Protein AF-A0A838HFL3-F1 (afdb_monomer_lite)

Sequence (163 aa):
MIRSPHVADLLDRYRTGELPALEAGRVKEHLSACPACARRLTEIEALAADVARGYRAWKVDAEARAPTPADLRASVLARIARPAGGGPPPVRTPGWGWLTVPRLVPGLGMAAVAVLAFGVLLRQQIRSPADAELGLRKPSAAAPQRDEAPSAILVPRDGVDQA

Radius of gyration: 33.76 Å; chains: 1; bounding box: 102×47×63 Å

Foldseek 3Di:
DPPDVVLVVLLVCLVVVVDDPVSVVVVVVVCVVDVVSVVVSVVVVVVVVVVVVVVVVVVVVCVVVPQDPVSVVVVVCVVVPPPPPDDDDPPPPPPPVVPPPPPDPVPVVVVVVVVVVVVVVVVVVVVPPPPPPPPPDDPPDDDDDDDDDDDDDDDDDDDDDDD

Secondary structure (DSSP, 8-state):
----HHHHHHHHHHHHT-S-HHHHHHHHHHHHH-HHHHHHHHHHHHHHHHHHHHHHHHHHHHHHTPPPHHHHHHHHHHHHHS-S-S-S--------TT---TT-HHHHHHHHHHHHHHHHHHHHHHHTTSSSSTTS---------------------------

pLDDT: mean 79.56, std 18.22, range [45.34, 98.5]

Structure (mmCIF, N/CA/C/O backbone):
data_AF-A0A838HFL3-F1
#
_entry.id   AF-A0A838HFL3-F1
#
loop_
_atom_site.group_PDB
_atom_site.id
_atom_site.type_symbol
_atom_site.label_atom_id
_atom_site.label_alt_id
_atom_site.label_comp_id
_atom_site.label_asym_id
_atom_site.label_entity_id
_atom_site.label_seq_id
_atom_site.pdbx_PDB_ins_code
_atom_site.Cartn_x
_atom_site.Cartn_y
_atom_site.Cartn_z
_atom_site.occupancy
_atom_site.B_iso_or_equiv
_atom_site.auth_seq_id
_atom_site.auth_comp_id
_atom_site.auth_asym_id
_atom_site.auth_atom_id
_atom_site.pdbx_PDB_model_num
ATOM 1 N N . MET A 1 1 ? 2.646 7.301 25.325 1.00 50.53 1 MET A N 1
ATOM 2 C CA . MET A 1 1 ? 2.212 6.966 23.949 1.00 50.53 1 MET A CA 1
ATOM 3 C C . MET A 1 1 ? 2.241 5.456 23.790 1.00 50.53 1 MET A C 1
ATOM 5 O O . MET A 1 1 ? 3.313 4.897 23.602 1.00 50.53 1 MET A O 1
ATOM 9 N N . ILE A 1 2 ? 1.102 4.779 23.921 1.00 45.34 2 ILE A N 1
ATOM 10 C CA . ILE A 1 2 ? 1.033 3.330 23.700 1.00 45.34 2 ILE A CA 1
ATOM 11 C C . ILE A 1 2 ? 0.994 3.112 22.183 1.00 45.34 2 ILE A C 1
ATOM 13 O O . ILE A 1 2 ? -0.059 3.193 21.560 1.00 45.34 2 ILE A O 1
ATOM 17 N N . ARG A 1 3 ? 2.165 2.908 21.569 1.00 68.31 3 ARG A N 1
ATOM 18 C CA . ARG A 1 3 ? 2.286 2.428 20.185 1.00 68.31 3 ARG A CA 1
ATOM 19 C C . ARG A 1 3 ? 2.133 0.913 20.210 1.00 68.31 3 ARG A C 1
ATOM 21 O O . ARG A 1 3 ? 3.125 0.197 20.149 1.00 68.31 3 ARG A O 1
ATOM 28 N N . SER A 1 4 ? 0.909 0.424 20.382 1.00 85.88 4 SER A N 1
ATOM 29 C CA . SER A 1 4 ? 0.672 -1.007 20.214 1.00 85.88 4 SER A CA 1
ATOM 30 C C . SER A 1 4 ? 0.707 -1.318 18.713 1.00 85.88 4 SER A C 1
ATOM 32 O O . SER A 1 4 ? -0.158 -0.814 17.990 1.00 85.88 4 SER A O 1
ATOM 34 N N . PRO A 1 5 ? 1.683 -2.100 18.213 1.00 88.06 5 PRO A N 1
ATOM 35 C CA . PRO A 1 5 ? 1.761 -2.448 16.792 1.00 88.06 5 PRO A CA 1
ATOM 36 C C . PRO A 1 5 ? 0.503 -3.191 16.327 1.00 88.06 5 PRO A C 1
ATOM 38 O O . PRO A 1 5 ? 0.069 -3.019 15.195 1.00 88.06 5 PRO A O 1
ATOM 41 N N . HIS A 1 6 ? -0.139 -3.927 17.236 1.00 92.75 6 HIS A N 1
ATOM 42 C CA . HIS A 1 6 ? -1.393 -4.620 16.974 1.00 92.75 6 HIS A CA 1
ATOM 43 C C . HIS A 1 6 ? -2.549 -3.665 16.635 1.00 92.75 6 HIS A C 1
ATOM 45 O O . HIS A 1 6 ? -3.337 -3.945 15.740 1.00 92.75 6 HIS A O 1
ATOM 51 N N . VAL A 1 7 ? -2.634 -2.507 17.302 1.00 92.62 7 VAL A N 1
ATOM 52 C CA . VAL A 1 7 ? -3.688 -1.516 17.015 1.00 92.62 7 VAL A CA 1
ATOM 53 C C . VAL A 1 7 ? -3.481 -0.889 15.636 1.00 92.62 7 VAL A C 1
ATOM 55 O O . VAL A 1 7 ? -4.449 -0.650 14.924 1.00 92.62 7 VAL A O 1
ATOM 58 N N . ALA A 1 8 ? -2.228 -0.640 15.245 1.00 92.69 8 ALA A N 1
ATOM 59 C CA . ALA A 1 8 ? -1.922 -0.091 13.927 1.00 92.69 8 ALA A CA 1
ATOM 60 C C . ALA A 1 8 ? -2.305 -1.062 12.797 1.00 92.69 8 ALA A C 1
ATOM 62 O O . ALA A 1 8 ? -2.931 -0.633 11.834 1.00 92.69 8 ALA A O 1
ATOM 63 N N . ASP A 1 9 ? -1.986 -2.350 12.952 1.00 96.06 9 ASP A N 1
ATOM 64 C CA . ASP A 1 9 ? -2.374 -3.410 12.010 1.00 96.06 9 ASP A CA 1
ATOM 65 C C . ASP A 1 9 ? -3.900 -3.510 11.858 1.00 96.06 9 ASP A C 1
ATOM 67 O O . ASP A 1 9 ? -4.438 -3.508 10.753 1.00 96.06 9 ASP A O 1
ATOM 71 N N . LEU A 1 10 ? -4.621 -3.497 12.980 1.00 97.06 10 LEU A N 1
ATOM 72 C CA . LEU A 1 10 ? -6.074 -3.633 12.987 1.00 97.06 10 LEU A CA 1
ATOM 73 C C . LEU A 1 10 ? -6.785 -2.429 12.340 1.00 97.06 10 LEU A C 1
ATOM 75 O O . LEU A 1 10 ? -7.775 -2.608 11.629 1.00 97.06 10 LEU A O 1
ATOM 79 N N . LEU A 1 11 ? -6.265 -1.210 12.528 1.00 97.50 11 LEU A N 1
ATOM 80 C CA . LEU A 1 11 ? -6.761 -0.013 11.837 1.00 97.50 11 LEU A CA 1
ATOM 81 C C . LEU A 1 11 ? -6.462 -0.036 10.333 1.00 97.50 11 LEU A C 1
ATOM 83 O O . LEU A 1 11 ? -7.301 0.413 9.553 1.00 97.50 11 LEU A O 1
ATOM 87 N N . ASP A 1 12 ? -5.307 -0.559 9.915 1.00 97.56 12 ASP A N 1
ATOM 88 C CA . ASP A 1 12 ? -4.996 -0.680 8.488 1.00 97.56 12 ASP A CA 1
ATOM 89 C C . ASP A 1 12 ? -5.915 -1.700 7.801 1.00 97.56 12 ASP A C 1
ATOM 91 O O . ASP A 1 12 ? -6.523 -1.375 6.784 1.00 97.56 12 ASP A O 1
ATOM 95 N N . ARG A 1 13 ? -6.144 -2.867 8.420 1.00 98.12 13 ARG A N 1
ATOM 96 C CA . ARG A 1 13 ? -7.107 -3.871 7.926 1.00 98.12 13 ARG A CA 1
ATOM 97 C C . ARG A 1 13 ? -8.545 -3.351 7.888 1.00 98.12 13 ARG A C 1
ATOM 99 O O . ARG A 1 13 ? -9.306 -3.698 6.987 1.00 98.12 13 ARG A O 1
ATOM 106 N N . TYR A 1 14 ? -8.933 -2.509 8.850 1.00 98.50 14 TYR A N 1
ATOM 107 C CA . TYR A 1 14 ? -10.222 -1.811 8.809 1.00 98.50 14 TYR A CA 1
ATOM 108 C C . TYR A 1 14 ? -10.314 -0.887 7.592 1.00 98.50 14 TYR A C 1
ATOM 110 O O . TYR A 1 14 ? -11.287 -0.948 6.843 1.00 98.50 14 TYR A O 1
ATOM 118 N N . ARG A 1 15 ? -9.278 -0.072 7.363 1.00 98.12 15 ARG A N 1
ATOM 119 C CA . ARG A 1 15 ? -9.194 0.874 6.243 1.00 98.12 15 ARG A CA 1
ATOM 120 C C . ARG A 1 15 ? -9.209 0.176 4.878 1.00 98.12 15 ARG A C 1
ATOM 122 O O . ARG A 1 15 ? -9.812 0.703 3.947 1.00 98.12 15 ARG A O 1
ATOM 129 N N . THR A 1 16 ? -8.549 -0.975 4.733 1.00 97.94 16 THR A N 1
ATOM 130 C CA . THR A 1 16 ? -8.514 -1.739 3.470 1.00 97.94 16 THR A CA 1
ATOM 131 C C . THR A 1 16 ? -9.755 -2.603 3.239 1.00 97.94 16 THR A C 1
ATOM 133 O O . THR A 1 16 ? -9.920 -3.138 2.145 1.00 97.94 16 THR A O 1
ATOM 136 N N . GLY A 1 17 ? -10.652 -2.716 4.226 1.00 98.38 17 GLY A N 1
ATOM 137 C CA . GLY A 1 17 ? -11.838 -3.572 4.138 1.00 98.38 17 GLY A CA 1
ATOM 138 C C . GLY A 1 17 ? -11.535 -5.065 4.307 1.00 98.38 17 GLY A C 1
ATOM 139 O O . GLY A 1 17 ? -12.357 -5.902 3.949 1.00 98.38 17 GLY A O 1
ATOM 140 N N . GLU A 1 18 ? -10.372 -5.409 4.860 1.00 98.44 18 GLU A N 1
ATOM 141 C CA . GLU A 1 18 ? -9.934 -6.791 5.101 1.00 98.44 18 GLU A CA 1
ATOM 142 C C . GLU A 1 18 ? -10.441 -7.368 6.435 1.00 98.44 18 GLU A C 1
ATOM 144 O O . GLU A 1 18 ? -10.187 -8.534 6.760 1.00 98.44 18 GLU A O 1
ATOM 149 N N . LEU A 1 19 ? -11.135 -6.562 7.243 1.00 98.25 19 LEU A N 1
ATOM 150 C CA . LEU A 1 19 ? -11.772 -7.039 8.468 1.00 98.25 19 LEU A CA 1
ATOM 151 C C . LEU A 1 19 ? -13.118 -7.723 8.174 1.00 98.25 19 LEU A C 1
ATOM 153 O O . LEU A 1 19 ? -13.945 -7.168 7.446 1.00 98.25 19 LEU A O 1
ATOM 157 N N . PRO A 1 20 ? -13.404 -8.877 8.808 1.00 98.00 20 PRO A N 1
ATOM 158 C CA . PRO A 1 20 ? -14.743 -9.456 8.830 1.00 98.00 20 PRO A CA 1
ATOM 159 C C . PRO A 1 20 ? -15.784 -8.456 9.351 1.00 98.00 20 PRO A C 1
ATOM 161 O O . PRO A 1 20 ? -15.498 -7.667 10.252 1.00 98.00 20 PRO A O 1
ATOM 164 N N . ALA A 1 21 ? -17.024 -8.538 8.856 1.00 98.06 21 ALA A N 1
ATOM 165 C CA . ALA A 1 21 ? -18.086 -7.575 9.175 1.00 98.06 21 ALA A CA 1
ATOM 166 C C . ALA A 1 21 ? -18.321 -7.378 10.688 1.00 98.06 21 ALA A C 1
ATOM 168 O O . ALA A 1 21 ? -18.520 -6.252 11.144 1.00 98.06 21 ALA A O 1
ATOM 169 N N . LEU A 1 22 ? -18.246 -8.458 11.477 1.00 97.81 22 LEU A N 1
ATOM 170 C CA . LEU A 1 22 ? -18.388 -8.401 12.935 1.00 97.81 22 LEU A CA 1
ATOM 171 C C . LEU A 1 22 ? -17.272 -7.567 13.591 1.00 97.81 22 LEU A C 1
ATOM 173 O O . LEU A 1 22 ? -17.543 -6.733 14.454 1.00 97.81 22 LEU A O 1
ATOM 177 N N . GLU A 1 23 ? -16.018 -7.782 13.188 1.00 97.94 23 GLU A N 1
ATOM 178 C CA . GLU A 1 23 ? -14.862 -7.056 13.725 1.00 97.94 23 GLU A CA 1
ATOM 179 C C . GLU A 1 23 ? -14.866 -5.602 13.260 1.00 97.94 23 GLU A C 1
ATOM 181 O O . GLU A 1 23 ? -14.668 -4.701 14.073 1.00 97.94 23 GLU A O 1
ATOM 186 N N . ALA A 1 24 ? -15.188 -5.358 11.987 1.00 98.50 24 ALA A N 1
ATOM 187 C CA . ALA A 1 24 ? -15.343 -4.013 11.448 1.00 98.50 24 ALA A CA 1
ATOM 188 C C . ALA A 1 24 ? -16.399 -3.207 12.225 1.00 98.50 24 ALA A C 1
ATOM 190 O O . ALA A 1 24 ? -16.174 -2.036 12.528 1.00 98.50 24 ALA A O 1
ATOM 191 N N . GLY A 1 25 ? -17.512 -3.839 12.622 1.00 98.19 25 GLY A N 1
ATOM 192 C CA . GLY A 1 25 ? -18.522 -3.229 13.491 1.00 98.19 25 GLY A CA 1
ATOM 193 C C . GLY A 1 25 ? -17.958 -2.787 14.846 1.00 98.19 25 GLY A C 1
ATOM 194 O O . GLY A 1 25 ? -18.148 -1.638 15.239 1.00 98.19 25 GLY A O 1
ATOM 195 N N . ARG A 1 26 ? -17.192 -3.657 15.519 1.00 98.00 26 ARG A N 1
ATOM 196 C CA . ARG A 1 26 ? -16.544 -3.342 16.809 1.00 98.00 26 ARG A CA 1
ATOM 197 C C . ARG A 1 26 ? -15.516 -2.218 16.686 1.00 98.00 26 ARG A C 1
ATOM 199 O O . ARG A 1 26 ? -15.437 -1.353 17.554 1.00 98.00 26 ARG A O 1
ATOM 206 N N . VAL A 1 27 ? -14.733 -2.212 15.607 1.00 98.00 27 VAL A N 1
ATOM 207 C CA . VAL A 1 27 ? -13.767 -1.137 15.336 1.00 98.00 27 VAL A CA 1
ATOM 208 C C . VAL A 1 27 ? -14.486 0.178 15.098 1.00 98.00 27 VAL A C 1
ATOM 210 O O . VAL A 1 27 ? -14.112 1.185 15.689 1.00 98.00 27 VAL A O 1
ATOM 213 N N . LYS A 1 28 ? -15.550 0.173 14.293 1.00 98.50 28 LYS A N 1
ATOM 214 C CA . LYS A 1 28 ? -16.366 1.360 14.032 1.00 98.50 28 LYS A CA 1
ATOM 215 C C . LYS A 1 28 ? -16.962 1.934 15.319 1.00 98.50 28 LYS A C 1
ATOM 217 O O . LYS A 1 28 ? -16.878 3.140 15.541 1.00 98.50 28 LYS A O 1
ATOM 222 N N . GLU A 1 29 ? -17.514 1.079 16.177 1.00 98.19 29 GLU A N 1
ATOM 223 C CA . GLU A 1 29 ? -18.013 1.472 17.496 1.00 98.19 29 GLU A CA 1
ATOM 224 C C . GLU A 1 29 ? -16.896 2.097 18.348 1.00 98.19 29 GLU A C 1
ATOM 226 O O . GLU A 1 29 ? -17.041 3.217 18.839 1.00 98.19 29 GLU A O 1
ATOM 231 N N . HIS A 1 30 ? -15.727 1.456 18.433 1.00 97.38 30 HIS A N 1
ATOM 232 C CA . HIS A 1 30 ? -14.581 2.001 19.163 1.00 97.38 30 HIS A CA 1
ATOM 233 C C . HIS A 1 30 ? -14.099 3.349 18.607 1.00 97.38 30 HIS A C 1
ATOM 235 O O . HIS A 1 30 ? -13.799 4.259 19.378 1.00 97.38 30 HIS A O 1
ATOM 241 N N . LEU A 1 31 ? -14.034 3.505 17.283 1.00 97.31 31 LEU A N 1
ATOM 242 C CA . LEU A 1 31 ? -13.637 4.757 16.633 1.00 97.31 31 LEU A CA 1
ATOM 243 C C . LEU A 1 31 ? -14.608 5.899 16.948 1.00 97.31 31 LEU A C 1
ATOM 245 O O . LEU A 1 31 ? -14.167 7.039 17.078 1.00 97.31 31 LEU A O 1
ATOM 249 N N . SER A 1 32 ? -15.898 5.599 17.131 1.00 98.19 32 SER A N 1
ATOM 250 C CA . SER A 1 32 ? -16.886 6.592 17.571 1.00 98.19 32 SER A CA 1
ATOM 251 C C . SER A 1 32 ? -16.700 7.016 19.035 1.00 98.19 32 SER A C 1
ATOM 253 O O . SER A 1 32 ? -16.964 8.165 19.380 1.00 98.19 32 SER A O 1
ATOM 255 N N . ALA A 1 33 ? -16.186 6.118 19.881 1.00 98.12 33 ALA A N 1
ATOM 256 C CA . ALA A 1 33 ? -15.971 6.364 21.306 1.00 98.12 33 ALA A CA 1
ATOM 257 C C . ALA A 1 33 ? -14.570 6.914 21.647 1.00 98.12 33 ALA A C 1
ATOM 259 O O . ALA A 1 33 ? -14.393 7.548 22.686 1.00 98.12 33 ALA A O 1
ATOM 260 N N . CYS A 1 34 ? -13.557 6.677 20.805 1.00 97.50 34 CYS A N 1
ATOM 261 C CA . CYS A 1 34 ? -12.156 6.988 21.096 1.00 97.50 34 CYS A CA 1
ATOM 262 C C . CYS A 1 34 ? -11.535 7.946 20.056 1.00 97.50 34 CYS A C 1
ATOM 264 O O . CYS A 1 34 ? -10.980 7.501 19.043 1.00 97.50 34 CYS A O 1
ATOM 266 N N . PRO A 1 35 ? -11.504 9.269 20.334 1.00 96.94 35 PRO A N 1
ATOM 267 C CA . PRO A 1 35 ? -10.940 10.269 19.421 1.00 96.94 35 PRO A CA 1
ATOM 268 C C . PRO A 1 35 ? -9.457 10.062 19.087 1.00 96.94 35 PRO A C 1
ATOM 270 O O . PRO A 1 35 ? -8.988 10.484 18.032 1.00 96.94 35 PRO A O 1
ATOM 273 N N . ALA A 1 36 ? -8.689 9.430 19.981 1.00 94.69 36 ALA A N 1
ATOM 274 C CA . ALA A 1 36 ? -7.276 9.149 19.739 1.00 94.69 36 ALA A CA 1
ATOM 275 C C . ALA A 1 36 ? -7.082 8.119 18.615 1.00 94.69 36 ALA A C 1
ATOM 277 O O . ALA A 1 36 ? -6.244 8.330 17.738 1.00 94.69 36 ALA A O 1
ATOM 278 N N . CYS A 1 37 ? -7.880 7.047 18.608 1.00 95.81 37 CYS A N 1
ATOM 279 C CA . CYS A 1 37 ? -7.858 6.041 17.546 1.00 95.81 37 CYS A CA 1
ATOM 280 C C . CYS A 1 37 ? -8.411 6.599 16.229 1.00 95.81 37 CYS A C 1
ATOM 282 O O . CYS A 1 37 ? -7.846 6.313 15.177 1.00 95.81 37 CYS A O 1
ATOM 284 N N . ALA A 1 38 ? -9.434 7.460 16.284 1.00 97.31 38 ALA A N 1
ATOM 285 C CA . ALA A 1 38 ? -9.950 8.152 15.102 1.00 97.31 38 ALA A CA 1
ATOM 286 C C . ALA A 1 38 ? -8.883 9.035 14.433 1.00 97.31 38 ALA A C 1
ATOM 288 O O . ALA A 1 38 ? -8.630 8.889 13.240 1.00 97.31 38 ALA A O 1
ATOM 289 N N . ARG A 1 39 ? -8.174 9.877 15.204 1.00 96.69 39 ARG A N 1
ATOM 290 C CA . ARG A 1 39 ? -7.047 10.668 14.673 1.00 96.69 39 ARG A CA 1
ATOM 291 C C . ARG A 1 39 ? -5.967 9.783 14.061 1.00 96.69 39 ARG A C 1
ATOM 293 O O . ARG A 1 39 ? -5.439 10.105 13.002 1.00 96.69 39 ARG A O 1
ATOM 300 N N . ARG A 1 40 ? -5.657 8.653 14.703 1.00 95.69 40 ARG A N 1
ATOM 301 C CA . ARG A 1 40 ? -4.653 7.718 14.192 1.00 95.69 40 ARG A CA 1
ATOM 302 C C . ARG A 1 40 ? -5.071 7.087 12.862 1.00 95.69 40 ARG A C 1
ATOM 304 O O . ARG A 1 40 ? -4.220 6.934 11.993 1.00 95.69 40 ARG A O 1
ATOM 311 N N . LEU A 1 41 ? -6.348 6.748 12.691 1.00 97.12 41 LEU A N 1
ATOM 312 C CA . LEU A 1 41 ? -6.874 6.272 11.411 1.00 97.12 41 LEU A CA 1
ATOM 313 C C . LEU A 1 41 ? -6.722 7.346 10.323 1.00 97.12 41 LEU A C 1
ATOM 315 O O . LEU A 1 41 ? -6.188 7.046 9.260 1.00 97.12 41 LEU A O 1
ATOM 319 N N . THR A 1 42 ? -7.068 8.602 10.619 1.00 97.94 42 THR A N 1
ATOM 320 C CA . THR A 1 42 ? -6.872 9.726 9.686 1.00 97.94 42 THR A CA 1
ATOM 321 C C . THR A 1 42 ? -5.400 9.926 9.306 1.00 97.94 42 THR A C 1
ATOM 323 O O . THR A 1 42 ? -5.098 10.185 8.145 1.00 97.94 42 THR A O 1
ATOM 326 N N . GLU A 1 43 ? -4.460 9.774 10.246 1.00 96.81 43 GLU A N 1
ATOM 327 C CA . GLU A 1 43 ? -3.018 9.822 9.947 1.00 96.81 43 GLU A CA 1
ATOM 328 C C . GLU A 1 43 ? -2.590 8.711 8.974 1.00 96.81 43 GLU A C 1
ATOM 330 O O . GLU A 1 43 ? -1.816 8.962 8.049 1.00 96.81 43 GLU A O 1
ATOM 335 N N . ILE A 1 44 ? -3.090 7.485 9.171 1.00 95.88 44 ILE A N 1
ATOM 336 C CA . ILE A 1 44 ? -2.812 6.346 8.282 1.00 95.88 44 ILE A CA 1
ATOM 337 C C . ILE A 1 44 ? -3.396 6.611 6.888 1.00 95.88 44 ILE A C 1
ATOM 339 O O . ILE A 1 44 ? -2.714 6.394 5.887 1.00 95.88 44 ILE A O 1
ATOM 343 N N . GLU A 1 45 ? -4.627 7.118 6.807 1.00 97.69 45 GLU A N 1
ATOM 344 C CA . GLU A 1 45 ? -5.287 7.474 5.546 1.00 97.69 45 GLU A CA 1
ATOM 345 C C . GLU A 1 45 ? -4.545 8.582 4.791 1.00 97.69 45 GLU A C 1
ATOM 347 O O . GLU A 1 45 ? -4.340 8.465 3.581 1.00 97.69 45 GLU A O 1
ATOM 352 N N . ALA A 1 46 ? -4.087 9.620 5.496 1.00 97.81 46 ALA A N 1
ATOM 353 C CA . ALA A 1 46 ? -3.287 10.693 4.913 1.00 97.81 46 ALA A CA 1
ATOM 354 C C . ALA A 1 46 ? -1.972 10.153 4.330 1.00 97.81 46 ALA A C 1
ATOM 356 O O . ALA A 1 46 ? -1.667 10.397 3.163 1.00 97.81 46 ALA A O 1
ATOM 357 N N . LEU A 1 47 ? -1.237 9.337 5.096 1.00 97.06 47 LEU A N 1
ATOM 358 C CA . LEU A 1 47 ? -0.000 8.714 4.620 1.00 97.06 47 LEU A CA 1
ATOM 359 C C . LEU A 1 47 ? -0.249 7.810 3.402 1.00 97.06 47 LEU A C 1
ATOM 361 O O . LEU A 1 47 ? 0.500 7.862 2.426 1.00 97.06 47 LEU A O 1
ATOM 365 N N . ALA A 1 48 ? -1.315 7.006 3.424 1.00 96.62 48 ALA A N 1
ATOM 366 C CA . ALA A 1 48 ? -1.689 6.153 2.299 1.00 96.62 48 ALA A CA 1
ATOM 367 C C . ALA A 1 48 ? -2.018 6.979 1.043 1.00 96.62 48 ALA A C 1
ATOM 369 O O . ALA A 1 48 ? -1.598 6.626 -0.063 1.00 96.62 48 ALA A O 1
ATOM 370 N N . ALA A 1 49 ? -2.721 8.104 1.199 1.00 97.81 49 ALA A N 1
ATOM 371 C CA . ALA A 1 49 ? -3.021 9.014 0.100 1.00 97.81 49 ALA A CA 1
ATOM 372 C C . ALA A 1 49 ? -1.750 9.653 -0.482 1.00 97.81 49 ALA A C 1
ATOM 374 O O . ALA A 1 49 ? -1.649 9.804 -1.703 1.00 97.81 49 ALA A O 1
ATOM 375 N N . ASP A 1 50 ? -0.787 10.020 0.362 1.00 98.25 50 ASP A N 1
ATOM 376 C CA . ASP A 1 50 ? 0.496 10.599 -0.048 1.00 98.25 50 ASP A CA 1
ATOM 377 C C . ASP A 1 50 ? 1.322 9.594 -0.855 1.00 98.25 50 ASP A C 1
ATOM 379 O O . ASP A 1 50 ? 1.764 9.901 -1.967 1.00 98.25 50 ASP A O 1
ATOM 383 N N . VAL A 1 51 ? 1.442 8.361 -0.352 1.00 97.62 51 VAL A N 1
ATOM 384 C CA . VAL A 1 51 ? 2.110 7.257 -1.056 1.00 97.62 51 VAL A CA 1
ATOM 385 C C . VAL A 1 51 ? 1.428 6.980 -2.395 1.00 97.62 51 VAL A C 1
ATOM 387 O O . VAL A 1 51 ? 2.105 6.858 -3.415 1.00 97.62 51 VAL A O 1
ATOM 390 N N . ALA A 1 52 ? 0.094 6.944 -2.436 1.00 97.50 52 ALA A N 1
ATOM 391 C CA . ALA A 1 52 ? -0.646 6.715 -3.673 1.00 97.50 52 ALA A CA 1
ATOM 392 C C . ALA A 1 52 ? -0.425 7.832 -4.709 1.00 97.50 52 ALA A C 1
ATOM 394 O O . ALA A 1 52 ? -0.334 7.550 -5.906 1.00 97.50 52 ALA A O 1
ATOM 395 N N . ARG A 1 53 ? -0.316 9.098 -4.277 1.00 98.31 53 ARG A N 1
ATOM 396 C CA . ARG A 1 53 ? 0.034 10.221 -5.167 1.00 98.31 53 ARG A CA 1
ATOM 397 C C . ARG A 1 53 ? 1.454 10.080 -5.705 1.00 98.31 53 ARG A C 1
ATOM 399 O O . ARG A 1 53 ? 1.637 10.171 -6.918 1.00 98.31 53 ARG A O 1
ATOM 406 N N . GLY A 1 54 ? 2.423 9.802 -4.833 1.00 97.88 54 GLY A N 1
ATOM 407 C CA . GLY A 1 54 ? 3.815 9.577 -5.229 1.00 97.88 54 GLY A CA 1
ATOM 408 C C . GLY A 1 54 ? 3.957 8.418 -6.217 1.00 97.88 54 GLY A C 1
ATOM 409 O O . GLY A 1 54 ? 4.614 8.561 -7.245 1.00 97.88 54 GLY A O 1
ATOM 410 N N . TYR A 1 55 ? 3.266 7.304 -5.964 1.00 97.38 55 TYR A N 1
ATOM 411 C CA . TYR A 1 55 ? 3.262 6.143 -6.851 1.00 97.38 55 TYR A CA 1
ATOM 412 C C . TYR A 1 55 ? 2.680 6.462 -8.231 1.00 97.38 55 TYR A C 1
ATOM 414 O O . TYR A 1 55 ? 3.258 6.063 -9.239 1.00 97.38 55 TYR A O 1
ATOM 422 N N . ARG A 1 56 ? 1.567 7.204 -8.306 1.00 98.12 56 ARG A N 1
ATOM 423 C CA . ARG A 1 56 ? 0.983 7.612 -9.595 1.00 98.12 56 ARG A CA 1
ATOM 424 C C . ARG A 1 56 ? 1.925 8.504 -10.398 1.00 98.12 56 ARG A C 1
ATOM 426 O O . ARG A 1 56 ? 2.093 8.259 -11.586 1.00 98.12 56 ARG A O 1
ATOM 433 N N . ALA A 1 57 ? 2.545 9.494 -9.756 1.00 97.19 57 ALA A N 1
ATOM 434 C CA . ALA A 1 57 ? 3.517 10.367 -10.413 1.00 97.19 57 ALA A CA 1
ATOM 435 C C . ALA A 1 57 ? 4.714 9.561 -10.940 1.00 97.19 57 ALA A C 1
ATOM 437 O O . ALA A 1 57 ? 5.031 9.618 -12.126 1.00 97.19 57 ALA A O 1
ATOM 438 N N . TRP A 1 58 ? 5.300 8.717 -10.085 1.00 97.81 58 TRP A N 1
ATOM 439 C CA . TRP A 1 58 ? 6.389 7.827 -10.477 1.00 97.81 58 TRP A CA 1
ATOM 440 C C . TRP A 1 58 ? 6.001 6.903 -11.636 1.00 97.81 58 TRP A C 1
ATOM 442 O O . TRP A 1 58 ? 6.797 6.716 -12.552 1.00 97.81 58 TRP A O 1
ATOM 452 N N . LYS A 1 59 ? 4.787 6.340 -11.620 1.00 97.69 59 LYS A N 1
ATOM 453 C CA . LYS A 1 59 ? 4.302 5.428 -12.660 1.00 97.69 59 LYS A CA 1
ATOM 454 C C . LYS A 1 59 ? 4.226 6.111 -14.025 1.00 97.69 59 LYS A C 1
ATOM 456 O O . LYS A 1 59 ? 4.699 5.530 -14.994 1.00 97.69 59 LYS A O 1
ATOM 461 N N . VAL A 1 60 ? 3.699 7.335 -14.094 1.00 97.19 60 VAL A N 1
ATOM 462 C CA . VAL A 1 60 ? 3.658 8.119 -15.343 1.00 97.19 60 VAL A CA 1
ATOM 463 C C . VAL A 1 60 ? 5.071 8.348 -15.881 1.00 97.19 60 VAL A C 1
ATOM 465 O O . VAL A 1 60 ? 5.336 8.084 -17.053 1.00 97.19 60 VAL A O 1
ATOM 468 N N . ASP A 1 61 ? 6.007 8.752 -15.021 1.00 96.62 61 ASP A N 1
ATOM 469 C CA . ASP A 1 61 ? 7.391 8.970 -15.446 1.00 96.62 61 ASP A CA 1
ATOM 470 C C . ASP A 1 61 ? 8.108 7.668 -15.836 1.00 96.62 61 ASP A C 1
ATOM 472 O O . ASP A 1 61 ? 9.026 7.686 -16.658 1.00 96.62 61 ASP A O 1
ATOM 476 N N . ALA A 1 62 ? 7.763 6.548 -15.198 1.00 96.06 62 ALA A N 1
ATOM 477 C CA . ALA A 1 62 ? 8.323 5.233 -15.489 1.00 96.06 62 ALA A CA 1
ATOM 478 C C . ALA A 1 62 ? 7.802 4.691 -16.824 1.00 96.06 62 ALA A C 1
ATOM 480 O O . ALA A 1 62 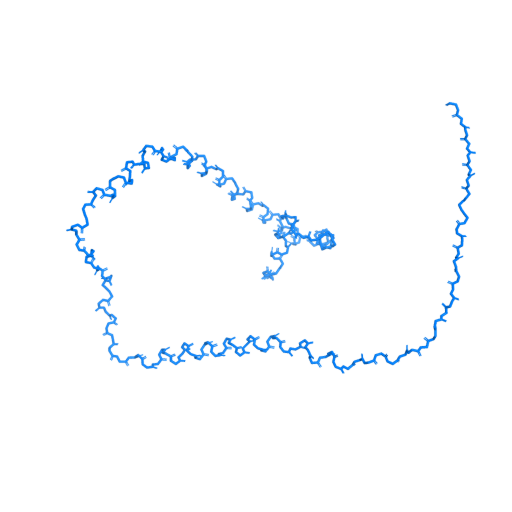? 8.585 4.144 -17.593 1.00 96.06 62 ALA A O 1
ATOM 481 N N . GLU A 1 63 ? 6.517 4.885 -17.125 1.00 95.56 63 GLU A N 1
ATOM 482 C CA . GLU A 1 63 ? 5.912 4.537 -18.414 1.00 95.56 63 GLU A CA 1
ATOM 483 C C . GLU A 1 63 ? 6.482 5.400 -19.547 1.00 95.56 63 GLU A C 1
ATOM 485 O O . GLU A 1 63 ? 6.842 4.868 -20.594 1.00 95.56 63 GLU A O 1
ATOM 490 N N . ALA A 1 64 ? 6.676 6.704 -19.319 1.00 95.50 64 ALA A N 1
ATOM 491 C CA . ALA A 1 64 ? 7.317 7.597 -20.287 1.00 95.50 64 ALA A CA 1
ATOM 492 C C . ALA A 1 64 ? 8.788 7.230 -20.569 1.00 95.50 64 ALA A C 1
ATOM 494 O O . ALA A 1 64 ? 9.299 7.486 -21.658 1.00 95.50 64 ALA A O 1
ATOM 495 N N . ARG A 1 65 ? 9.475 6.630 -19.588 1.00 95.00 65 ARG A N 1
ATOM 496 C CA . ARG A 1 65 ? 10.868 6.161 -19.692 1.00 95.00 65 ARG A CA 1
ATOM 497 C C . ARG A 1 65 ? 10.984 4.665 -19.978 1.00 95.00 65 ARG A C 1
ATOM 499 O O . ARG A 1 65 ? 12.096 4.133 -19.941 1.00 95.00 65 ARG A O 1
ATOM 506 N N . ALA A 1 66 ? 9.871 3.972 -20.210 1.00 94.81 66 ALA A N 1
ATOM 507 C CA . ALA A 1 66 ? 9.894 2.535 -20.409 1.00 94.81 66 ALA A CA 1
ATOM 508 C C . ALA A 1 66 ? 10.710 2.210 -21.674 1.00 94.81 66 ALA A C 1
ATOM 510 O O . ALA A 1 66 ? 10.452 2.796 -22.729 1.00 94.81 66 ALA A O 1
ATOM 511 N N . PRO A 1 67 ? 11.699 1.299 -21.595 1.00 94.62 67 PRO A N 1
ATOM 512 C CA . PRO A 1 67 ? 12.478 0.921 -22.763 1.00 94.62 67 PRO A CA 1
ATOM 513 C C . PRO A 1 67 ? 11.555 0.287 -23.800 1.00 94.62 67 PRO A C 1
ATOM 515 O O . PRO A 1 67 ? 10.704 -0.547 -23.472 1.00 94.62 67 PRO A O 1
ATOM 518 N N . THR A 1 68 ? 11.731 0.659 -25.063 1.00 95.69 68 THR A N 1
ATOM 519 C CA . THR A 1 68 ? 10.954 0.046 -26.135 1.00 95.69 68 THR A CA 1
ATOM 520 C C . THR A 1 68 ? 11.350 -1.428 -26.288 1.00 95.69 68 THR A C 1
ATOM 522 O O . THR A 1 68 ? 12.458 -1.833 -25.914 1.00 95.69 68 THR A O 1
ATOM 525 N N . PRO A 1 69 ? 10.499 -2.272 -26.897 1.00 97.06 69 PRO A N 1
ATOM 526 C CA . PRO A 1 69 ? 10.891 -3.639 -27.231 1.00 97.06 69 PRO A CA 1
ATOM 527 C C . PRO A 1 69 ? 12.174 -3.714 -28.076 1.00 97.06 69 PRO A C 1
ATOM 529 O O . PRO A 1 69 ? 12.921 -4.686 -27.966 1.00 97.06 69 PRO A O 1
ATOM 532 N N . ALA A 1 70 ? 12.450 -2.699 -28.904 1.00 96.81 70 ALA A N 1
ATOM 533 C CA . ALA A 1 70 ? 13.685 -2.600 -29.676 1.00 96.81 70 ALA A CA 1
ATOM 534 C C . ALA A 1 70 ? 14.901 -2.333 -28.776 1.00 96.81 70 ALA A C 1
ATOM 536 O O . ALA A 1 70 ? 15.906 -3.028 -28.918 1.00 96.81 70 ALA A O 1
ATOM 537 N N . ASP A 1 71 ? 14.787 -1.422 -27.806 1.00 96.44 71 ASP A N 1
ATOM 538 C CA . ASP A 1 71 ? 15.850 -1.143 -26.827 1.00 96.44 71 ASP A CA 1
ATOM 539 C C . ASP A 1 71 ? 16.163 -2.378 -25.981 1.00 96.44 71 ASP A C 1
ATOM 541 O O . ASP A 1 71 ? 17.326 -2.725 -25.760 1.00 96.44 71 ASP A O 1
ATOM 545 N N . LEU A 1 72 ? 15.123 -3.107 -25.564 1.00 96.56 72 LEU A N 1
ATOM 546 C CA . LEU A 1 72 ? 15.280 -4.364 -24.840 1.00 96.56 72 LEU A CA 1
ATOM 547 C C . LEU A 1 72 ? 16.002 -5.408 -25.698 1.00 96.56 72 LEU A C 1
ATOM 549 O O . LEU A 1 72 ? 16.976 -6.002 -25.232 1.00 96.56 72 LEU A O 1
ATOM 553 N N . ARG A 1 73 ? 15.599 -5.599 -26.961 1.00 97.62 73 ARG A N 1
ATOM 554 C CA . ARG A 1 73 ? 16.290 -6.508 -27.896 1.00 97.62 73 ARG A CA 1
ATOM 555 C C . ARG A 1 73 ? 17.746 -6.104 -28.104 1.00 97.62 73 ARG A C 1
ATOM 557 O O . ARG A 1 73 ? 18.620 -6.962 -28.018 1.00 97.62 73 ARG A O 1
ATOM 564 N N . ALA A 1 74 ? 18.014 -4.819 -28.324 1.00 96.00 74 ALA A N 1
ATOM 565 C CA . ALA A 1 74 ? 19.367 -4.295 -28.468 1.00 96.00 74 ALA A CA 1
ATOM 566 C C . ALA A 1 74 ? 20.208 -4.571 -27.212 1.00 96.00 74 ALA A C 1
ATOM 568 O O . ALA A 1 74 ? 21.343 -5.027 -27.326 1.00 96.00 74 ALA A O 1
ATOM 569 N N . SER A 1 75 ? 19.636 -4.398 -26.015 1.00 95.75 75 SER A N 1
ATOM 570 C CA . SER A 1 75 ? 20.320 -4.693 -24.750 1.00 95.75 75 SER A CA 1
ATOM 571 C C . SER A 1 75 ? 20.652 -6.183 -24.585 1.00 95.75 75 SER A C 1
ATOM 573 O O . SER A 1 75 ? 21.749 -6.530 -24.140 1.00 95.75 75 SER A O 1
ATOM 575 N N . VAL A 1 76 ? 19.742 -7.075 -24.994 1.00 96.25 76 VAL A N 1
ATOM 576 C CA . VAL A 1 76 ? 19.943 -8.530 -24.954 1.00 96.25 76 VAL A CA 1
ATOM 577 C C . VAL A 1 76 ? 21.019 -8.942 -25.953 1.00 96.25 76 VAL A C 1
ATOM 579 O O . VAL A 1 76 ? 21.953 -9.652 -25.580 1.00 96.25 76 VAL A O 1
ATOM 582 N N . LEU A 1 77 ? 20.945 -8.451 -27.192 1.00 96.38 77 LEU A N 1
ATOM 583 C CA . LEU A 1 77 ? 21.951 -8.726 -28.218 1.00 96.38 77 LEU A CA 1
ATOM 584 C C . LEU A 1 77 ? 23.327 -8.204 -27.807 1.00 96.38 77 LEU A C 1
ATOM 586 O O . LEU A 1 77 ? 24.301 -8.938 -27.924 1.00 96.38 77 LEU A O 1
ATOM 590 N N . ALA A 1 78 ? 23.415 -6.997 -27.244 1.00 93.88 78 ALA A N 1
ATOM 591 C CA . ALA A 1 78 ? 24.669 -6.455 -26.726 1.00 93.88 78 ALA A CA 1
ATOM 592 C C . ALA A 1 78 ? 25.259 -7.325 -25.603 1.00 93.88 78 ALA A C 1
ATOM 594 O O . ALA A 1 78 ? 26.478 -7.453 -25.489 1.00 93.88 78 ALA A O 1
ATOM 595 N N . ARG A 1 79 ? 24.410 -7.951 -24.778 1.00 91.88 79 ARG A N 1
ATOM 596 C CA . ARG A 1 79 ? 24.848 -8.848 -23.703 1.00 91.88 79 ARG A CA 1
ATOM 597 C C . ARG A 1 79 ? 25.334 -10.201 -24.222 1.00 91.88 79 ARG A C 1
ATOM 599 O O . ARG A 1 79 ? 26.293 -10.721 -23.666 1.00 91.88 79 ARG A O 1
ATOM 606 N N . ILE A 1 80 ? 24.706 -10.741 -25.268 1.00 93.44 80 ILE A N 1
ATOM 607 C CA . ILE A 1 80 ? 25.113 -11.999 -25.922 1.00 93.44 80 ILE A CA 1
ATOM 608 C C . ILE A 1 80 ? 26.384 -11.795 -26.752 1.00 93.44 80 ILE A C 1
ATOM 610 O O . ILE A 1 80 ? 27.294 -12.615 -26.710 1.00 93.44 80 ILE A O 1
ATOM 614 N N . ALA A 1 81 ? 26.454 -10.690 -27.496 1.00 89.75 81 ALA A N 1
ATOM 615 C CA . ALA A 1 81 ? 27.585 -10.357 -28.353 1.00 89.75 81 ALA A CA 1
ATOM 616 C C . ALA A 1 81 ? 28.840 -9.981 -27.559 1.00 89.75 81 ALA A C 1
ATOM 618 O O . ALA A 1 81 ? 29.931 -9.974 -28.122 1.00 89.75 81 ALA A O 1
ATOM 619 N N . ARG A 1 82 ? 28.710 -9.665 -26.263 1.00 85.00 82 ARG A N 1
ATOM 620 C CA . ARG A 1 82 ? 29.855 -9.466 -25.378 1.00 85.00 82 ARG A CA 1
ATOM 621 C C . ARG A 1 82 ? 30.536 -10.830 -25.196 1.00 85.00 82 ARG A C 1
ATOM 623 O O . ARG A 1 82 ? 29.970 -11.686 -24.516 1.00 85.00 82 ARG A O 1
ATOM 630 N N . PRO A 1 83 ? 31.720 -11.063 -25.793 1.00 74.44 83 PRO A N 1
ATOM 631 C CA . PRO A 1 83 ? 32.379 -12.351 -25.674 1.00 74.44 83 PRO A CA 1
ATOM 632 C C . PRO A 1 83 ? 32.628 -12.639 -24.193 1.00 74.44 83 PRO A C 1
ATOM 634 O O . PRO A 1 83 ? 33.051 -11.752 -23.449 1.00 74.44 83 PRO A O 1
ATOM 637 N N . ALA A 1 84 ? 32.433 -13.888 -23.768 1.00 66.25 84 ALA A N 1
ATOM 638 C CA . ALA A 1 84 ? 32.793 -14.377 -22.432 1.00 66.25 84 ALA A CA 1
ATOM 639 C C . ALA A 1 84 ? 34.323 -14.364 -22.172 1.00 66.25 84 ALA A C 1
ATOM 641 O O . ALA A 1 84 ? 34.825 -15.077 -21.311 1.00 66.25 84 ALA A O 1
ATOM 642 N N . GLY A 1 85 ? 35.079 -13.571 -22.940 1.00 60.06 85 GLY A N 1
ATOM 643 C CA . GLY A 1 85 ? 36.537 -13.521 -22.993 1.00 60.06 85 GLY A CA 1
ATOM 644 C C . GLY A 1 85 ? 37.194 -12.676 -21.903 1.00 60.06 85 GLY A C 1
ATOM 645 O O . GLY A 1 85 ? 38.384 -12.397 -21.990 1.00 60.06 85 GLY A O 1
ATOM 646 N N . GLY A 1 86 ? 36.455 -12.265 -20.877 1.00 55.53 86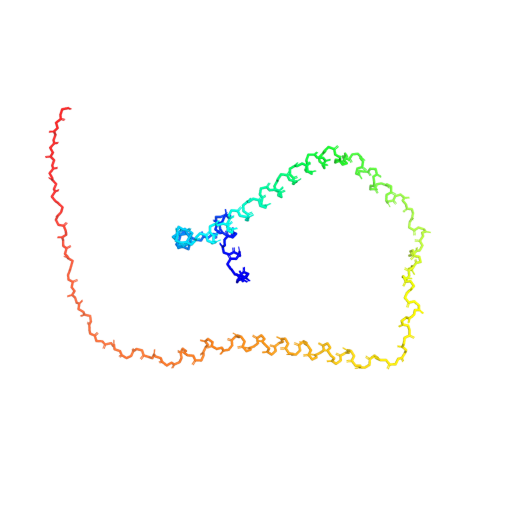 GLY A N 1
ATOM 647 C CA . GLY A 1 86 ? 37.040 -11.796 -19.630 1.00 55.53 86 GLY A CA 1
ATOM 648 C C . GLY A 1 86 ? 36.725 -12.833 -18.573 1.00 55.53 86 GLY A C 1
ATOM 649 O O . GLY A 1 86 ? 35.549 -13.028 -18.268 1.00 55.53 86 GLY A O 1
ATOM 650 N N . GLY A 1 87 ? 37.749 -13.495 -18.028 1.00 64.44 87 GLY A N 1
ATOM 651 C CA . GLY A 1 87 ? 37.607 -14.307 -16.820 1.00 64.44 87 GLY A CA 1
ATOM 652 C C . GLY A 1 87 ? 36.850 -13.549 -15.718 1.00 64.44 87 GLY A C 1
ATOM 653 O O . GLY A 1 87 ? 36.656 -12.334 -15.839 1.00 64.44 87 GLY A O 1
ATOM 654 N N . PRO A 1 88 ? 36.397 -14.245 -14.656 1.00 66.94 88 PRO A N 1
ATOM 655 C CA . PRO A 1 88 ? 35.634 -13.623 -13.577 1.00 66.94 88 PRO A CA 1
ATOM 656 C C . PRO A 1 88 ? 36.286 -12.284 -13.215 1.00 66.94 88 PRO A C 1
A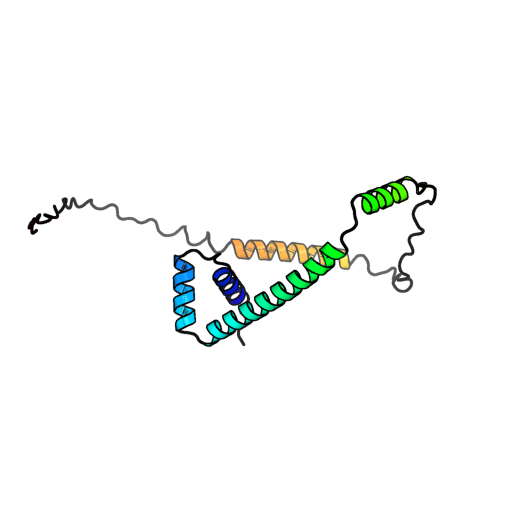TOM 658 O O . PRO A 1 88 ? 37.509 -12.264 -13.032 1.00 66.94 88 PRO A O 1
ATOM 661 N N . PRO A 1 89 ? 35.526 -11.165 -13.205 1.00 63.53 89 PRO A N 1
ATOM 662 C CA . PRO A 1 89 ? 36.097 -9.865 -12.879 1.00 63.53 89 PRO A CA 1
ATOM 663 C C . PRO A 1 89 ? 36.907 -10.051 -11.599 1.00 63.53 89 PRO A C 1
ATOM 665 O O . PRO A 1 89 ? 36.402 -10.742 -10.705 1.00 63.53 89 PRO A O 1
ATOM 668 N N . PRO A 1 90 ? 38.149 -9.529 -11.507 1.00 65.62 90 PRO A N 1
ATOM 669 C CA . PRO A 1 90 ? 38.925 -9.674 -10.289 1.00 65.62 90 PRO A CA 1
ATOM 670 C C . PRO A 1 90 ? 38.009 -9.217 -9.169 1.00 65.62 90 PRO A C 1
ATOM 672 O O . PRO A 1 90 ? 37.519 -8.083 -9.197 1.00 65.62 90 PRO A O 1
ATOM 675 N N . VAL A 1 91 ? 37.682 -10.143 -8.267 1.00 67.56 91 VAL A N 1
ATOM 676 C CA . VAL A 1 91 ? 36.870 -9.843 -7.102 1.00 67.56 91 VAL A CA 1
ATOM 677 C C . VAL A 1 91 ? 37.692 -8.805 -6.364 1.00 67.56 91 VAL A C 1
ATOM 679 O O . VAL A 1 91 ? 38.654 -9.134 -5.676 1.00 67.56 91 VAL A O 1
ATOM 682 N N . ARG A 1 92 ? 37.371 -7.527 -6.581 1.00 60.03 92 ARG A N 1
ATOM 683 C CA . ARG A 1 92 ? 37.795 -6.443 -5.715 1.00 60.03 92 ARG A CA 1
ATOM 684 C C . ARG A 1 92 ? 37.061 -6.727 -4.423 1.00 60.03 92 ARG A C 1
ATOM 686 O O . ARG A 1 92 ? 35.961 -6.227 -4.209 1.00 60.03 92 ARG A O 1
ATOM 693 N N . THR A 1 93 ? 37.626 -7.619 -3.616 1.00 61.31 93 THR A N 1
ATOM 694 C CA . THR A 1 93 ? 37.270 -7.727 -2.216 1.00 61.31 93 THR A CA 1
ATOM 695 C C . THR A 1 93 ? 37.389 -6.299 -1.692 1.00 61.31 93 THR A C 1
ATOM 697 O O . THR A 1 93 ? 38.463 -5.699 -1.811 1.00 61.31 93 THR A O 1
ATOM 700 N N . PRO A 1 94 ? 36.284 -5.669 -1.250 1.00 60.47 94 PRO A N 1
ATOM 701 C CA . PRO A 1 94 ? 36.376 -4.357 -0.635 1.00 60.47 94 PRO A CA 1
ATOM 702 C C . PRO A 1 94 ? 37.403 -4.508 0.476 1.00 60.47 94 PRO A C 1
ATOM 704 O O . PRO A 1 94 ? 37.278 -5.418 1.293 1.00 60.47 94 PRO A O 1
ATOM 707 N N . GLY A 1 95 ? 38.465 -3.705 0.412 1.00 52.97 95 GLY A N 1
ATOM 708 C CA . GLY A 1 95 ? 39.635 -3.809 1.271 1.00 52.97 95 GLY A CA 1
ATOM 709 C C . GLY A 1 95 ? 39.274 -3.607 2.737 1.00 52.97 95 GLY A C 1
ATOM 710 O O . GLY A 1 95 ? 39.541 -2.566 3.314 1.00 52.97 95 GLY A O 1
ATOM 711 N N . TRP A 1 96 ? 38.722 -4.639 3.362 1.00 51.12 96 TRP A N 1
ATOM 712 C CA . TRP A 1 96 ? 38.697 -4.861 4.798 1.00 51.12 96 TRP A CA 1
ATOM 713 C C . TRP A 1 96 ? 40.029 -5.503 5.213 1.00 51.12 96 TRP A C 1
ATOM 715 O O . TRP A 1 96 ? 40.080 -6.425 6.020 1.00 51.12 96 TRP A O 1
ATOM 725 N N . GLY A 1 97 ? 41.138 -5.003 4.653 1.00 55.88 97 GLY A N 1
ATOM 726 C CA . GLY A 1 97 ? 42.508 -5.433 4.958 1.00 55.88 97 GLY A CA 1
ATOM 727 C C . GLY A 1 97 ? 42.966 -5.090 6.380 1.00 55.88 97 GLY A C 1
ATOM 728 O O . GLY A 1 97 ? 44.127 -5.287 6.708 1.00 55.88 97 GLY A O 1
ATOM 729 N N . TRP A 1 98 ? 42.063 -4.589 7.225 1.00 55.88 98 TRP A N 1
ATOM 730 C CA . TRP A 1 98 ? 42.281 -4.351 8.648 1.00 55.88 98 TRP A CA 1
ATOM 731 C C . TRP A 1 98 ? 41.579 -5.387 9.547 1.00 55.88 98 TRP A C 1
ATOM 733 O O . TRP A 1 98 ? 41.783 -5.359 10.757 1.00 55.88 98 TRP A O 1
ATOM 743 N N . LEU A 1 99 ? 40.794 -6.327 8.990 1.00 58.56 99 LEU A N 1
ATOM 744 C CA . LEU A 1 99 ? 40.067 -7.346 9.767 1.00 58.56 99 LEU A CA 1
ATOM 745 C C . LEU A 1 99 ? 40.660 -8.762 9.704 1.00 58.56 99 LEU A C 1
ATOM 747 O O . LEU A 1 99 ? 39.993 -9.734 10.054 1.00 58.56 99 LEU A O 1
ATOM 751 N N . THR A 1 100 ? 41.926 -8.916 9.323 1.00 56.28 100 THR A N 1
ATOM 752 C CA . THR A 1 100 ? 42.663 -10.158 9.591 1.00 56.28 100 THR A CA 1
ATOM 753 C C . THR A 1 100 ? 43.157 -10.161 11.037 1.00 56.28 100 THR A C 1
ATOM 755 O O . THR A 1 100 ? 44.328 -9.906 11.306 1.00 56.28 100 THR A O 1
ATOM 758 N N . VAL A 1 101 ? 42.254 -10.452 11.978 1.00 58.12 101 VAL A N 1
ATOM 759 C CA . VAL A 1 101 ? 42.602 -10.830 13.357 1.00 58.12 101 VAL A CA 1
ATOM 760 C C . VAL A 1 101 ? 42.562 -12.363 13.445 1.00 58.12 101 VAL A C 1
ATOM 762 O O . VAL A 1 101 ? 41.475 -12.941 13.478 1.00 58.12 101 VAL A O 1
ATOM 765 N N . PRO A 1 102 ? 43.702 -13.075 13.482 1.00 56.06 102 PRO A N 1
ATOM 766 C CA . PRO A 1 102 ? 43.729 -14.530 13.313 1.00 56.06 102 PRO A CA 1
ATOM 767 C C . PRO A 1 102 ? 43.484 -15.326 14.612 1.00 56.06 102 PRO A C 1
ATOM 769 O O . PRO A 1 102 ? 44.032 -16.414 14.763 1.00 56.06 102 PRO A O 1
ATOM 772 N N . ARG A 1 103 ? 42.702 -14.826 15.587 1.00 55.28 103 ARG A N 1
ATOM 773 C CA . ARG A 1 103 ? 42.594 -15.480 16.918 1.00 55.28 103 ARG A CA 1
ATOM 774 C C . ARG A 1 103 ? 41.237 -15.422 17.649 1.00 55.28 103 ARG A C 1
ATOM 776 O O . ARG A 1 103 ? 41.217 -15.566 18.864 1.00 55.28 103 ARG A O 1
ATOM 783 N N . LEU A 1 104 ? 40.098 -15.264 16.963 1.00 55.16 104 LEU A N 1
ATOM 784 C CA . LEU A 1 104 ? 38.773 -15.182 17.631 1.00 55.16 104 LEU A CA 1
ATOM 785 C C . LEU A 1 104 ? 37.657 -16.061 17.023 1.00 55.16 104 LEU A C 1
ATOM 787 O O . LEU A 1 104 ? 36.479 -15.862 17.308 1.00 55.16 104 LEU A O 1
ATOM 791 N N . VAL A 1 105 ? 37.996 -17.065 16.209 1.00 55.06 105 VAL A N 1
ATOM 792 C CA . VAL A 1 105 ? 36.993 -17.858 15.467 1.00 55.06 105 VAL A CA 1
ATOM 793 C C . VAL A 1 105 ? 36.275 -18.981 16.257 1.00 55.06 105 VAL A C 1
ATOM 795 O O . VAL A 1 105 ? 35.163 -19.312 15.852 1.00 55.06 105 VAL A O 1
ATOM 798 N N . PRO A 1 106 ? 36.731 -19.533 17.407 1.00 52.41 106 PRO A N 1
ATOM 799 C CA . PRO A 1 106 ? 35.918 -20.551 18.084 1.00 52.41 106 PRO A CA 1
ATOM 800 C C . PRO A 1 106 ? 34.741 -19.978 18.905 1.00 52.41 106 PRO A C 1
ATOM 802 O O . PRO A 1 106 ? 33.824 -20.721 19.243 1.00 52.41 106 PRO A O 1
ATOM 805 N N . GLY A 1 107 ? 34.714 -18.672 19.20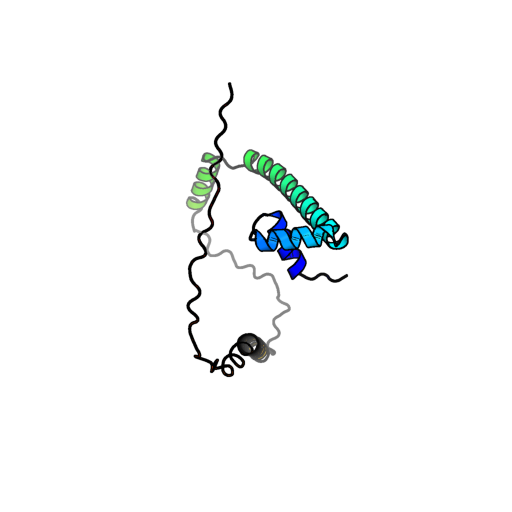9 1.00 53.75 107 GLY A N 1
ATOM 806 C CA . GLY A 1 107 ? 33.674 -18.078 20.068 1.00 53.75 107 GLY A CA 1
ATOM 807 C C . GLY A 1 107 ? 32.356 -17.746 19.356 1.00 53.75 107 GLY A C 1
ATOM 808 O O . GLY A 1 107 ? 31.276 -17.942 19.911 1.00 53.75 107 GLY A O 1
ATOM 809 N N . LEU A 1 108 ? 32.423 -17.279 18.105 1.00 55.66 108 LEU A N 1
ATOM 810 C CA . LEU A 1 108 ? 31.242 -16.820 17.359 1.00 55.66 108 LEU A CA 1
ATOM 811 C C . LEU A 1 108 ? 30.335 -17.969 16.894 1.00 55.66 108 LEU A C 1
ATOM 813 O O . LEU A 1 108 ? 29.117 -17.801 16.850 1.00 55.66 108 LEU A O 1
ATOM 817 N N . GLY A 1 109 ? 30.903 -19.150 16.626 1.00 62.06 109 GLY A N 1
ATOM 818 C CA . GLY A 1 109 ? 30.116 -20.345 16.305 1.00 62.06 109 GLY A CA 1
ATOM 819 C C . GLY A 1 109 ? 29.199 -20.766 17.459 1.00 62.06 109 GLY A C 1
ATOM 820 O O . GLY A 1 109 ? 28.013 -21.007 17.249 1.00 62.06 109 GLY A O 1
ATOM 821 N N . MET A 1 110 ? 29.714 -20.765 18.694 1.00 67.31 110 MET A N 1
ATOM 822 C CA . MET A 1 110 ? 28.934 -21.099 19.894 1.00 67.31 110 MET A CA 1
ATOM 823 C C . MET A 1 110 ? 27.819 -20.085 20.173 1.00 67.31 110 MET A C 1
ATOM 825 O O . MET A 1 110 ? 26.711 -20.481 20.528 1.00 67.31 110 MET A O 1
ATOM 829 N N . ALA A 1 111 ? 28.071 -18.789 19.966 1.00 71.62 111 ALA A N 1
ATOM 830 C CA . ALA A 1 111 ? 27.052 -17.759 20.163 1.00 71.62 111 ALA A CA 1
ATOM 831 C C . ALA A 1 111 ? 25.877 -17.915 19.181 1.00 71.62 111 ALA A C 1
ATOM 833 O O . ALA A 1 111 ? 24.720 -17.824 19.588 1.00 71.62 111 ALA A O 1
ATOM 834 N N . ALA A 1 112 ? 26.152 -18.222 17.908 1.00 77.56 112 ALA A N 1
ATOM 835 C CA . ALA A 1 112 ? 25.104 -18.466 16.916 1.00 77.56 112 ALA A CA 1
ATOM 836 C C . ALA A 1 112 ? 24.256 -19.706 17.259 1.00 77.56 112 ALA A C 1
ATOM 838 O O . ALA A 1 112 ? 23.029 -19.663 17.155 1.00 77.56 112 ALA A O 1
ATOM 839 N N . VAL A 1 113 ? 24.892 -20.786 17.731 1.00 81.00 113 VAL A N 1
ATOM 840 C CA . VAL A 1 113 ? 24.191 -22.001 18.179 1.00 81.00 113 VAL A CA 1
ATOM 841 C C . VAL A 1 113 ? 23.355 -21.730 19.432 1.00 81.00 113 VAL A C 1
ATOM 843 O O . VAL A 1 113 ? 22.210 -22.171 19.497 1.00 81.00 113 VAL A O 1
ATOM 846 N N . ALA A 1 114 ? 23.868 -20.957 20.393 1.00 82.25 114 ALA A N 1
ATOM 847 C CA . ALA A 1 114 ? 23.131 -20.588 21.600 1.00 82.25 114 ALA A CA 1
ATOM 848 C C . ALA A 1 114 ? 21.898 -19.723 21.289 1.00 82.25 114 ALA A C 1
ATOM 850 O O . ALA A 1 114 ? 20.826 -19.974 21.834 1.00 82.25 114 ALA A O 1
ATOM 851 N N . VAL A 1 115 ? 22.010 -18.755 20.370 1.00 87.50 115 VAL A N 1
ATOM 852 C CA . VAL A 1 115 ? 20.874 -17.924 19.934 1.00 87.50 115 VAL A CA 1
ATOM 853 C C . VAL A 1 115 ? 19.820 -18.763 19.206 1.00 87.50 115 VAL A C 1
ATOM 855 O O . VAL A 1 115 ? 18.628 -18.604 19.468 1.00 87.50 115 VAL A O 1
ATOM 858 N N . LEU A 1 116 ? 20.236 -19.695 18.340 1.00 88.00 116 LEU A N 1
ATOM 859 C CA . LEU A 1 116 ? 19.320 -20.623 17.669 1.00 88.00 116 LEU A CA 1
ATOM 860 C C . LEU A 1 116 ? 18.619 -21.555 18.664 1.00 88.00 116 LEU A C 1
ATOM 862 O O . LEU A 1 116 ? 17.397 -21.689 18.612 1.00 88.00 116 LEU A O 1
ATOM 866 N N . ALA A 1 117 ? 19.362 -22.152 19.598 1.00 86.00 117 ALA A N 1
ATOM 867 C CA . ALA A 1 117 ? 18.802 -23.017 20.632 1.00 86.00 117 ALA A CA 1
ATOM 868 C C . ALA A 1 117 ? 17.819 -22.255 21.535 1.00 86.00 117 ALA A C 1
ATOM 870 O O . ALA A 1 117 ? 16.720 -22.741 21.798 1.00 86.00 117 ALA A O 1
ATOM 871 N N . PHE A 1 118 ? 18.165 -21.031 21.943 1.00 89.00 118 PHE A N 1
ATOM 872 C CA . PHE A 1 118 ? 17.304 -20.179 22.762 1.00 89.00 118 PHE A CA 1
ATOM 873 C C . PHE A 1 118 ? 16.035 -19.744 22.013 1.00 89.00 118 PHE A C 1
ATOM 875 O O . PHE A 1 118 ? 14.940 -19.783 22.573 1.00 89.00 118 PHE A O 1
ATOM 882 N N . GLY A 1 119 ? 16.149 -19.414 20.722 1.00 88.94 119 GLY A N 1
ATOM 883 C CA . GLY A 1 119 ? 15.000 -19.114 19.865 1.00 88.94 119 GLY A CA 1
ATOM 884 C C . GLY A 1 119 ? 14.052 -20.308 19.691 1.00 88.94 119 GLY A C 1
ATOM 885 O O . GLY A 1 119 ? 12.831 -20.137 19.726 1.00 88.94 119 GLY A O 1
ATOM 886 N N . VAL A 1 120 ? 14.589 -21.527 19.560 1.00 87.50 120 VAL A N 1
ATOM 887 C CA . VAL A 1 120 ? 13.785 -22.762 19.511 1.00 87.50 120 VAL A CA 1
ATOM 888 C C . VAL A 1 120 ? 13.090 -23.024 20.851 1.00 87.50 120 VAL A C 1
ATOM 890 O O . VAL A 1 120 ? 11.901 -23.347 20.854 1.00 87.50 120 VAL A O 1
ATOM 893 N N . LEU A 1 121 ? 13.783 -22.821 21.977 1.00 84.12 121 LEU A N 1
ATOM 894 C CA . LEU A 1 121 ? 13.221 -23.011 23.319 1.00 84.12 121 LEU A CA 1
ATOM 895 C C . LEU A 1 121 ? 12.064 -22.035 23.602 1.00 84.12 121 LEU A C 1
ATOM 897 O O . LEU A 1 121 ? 10.995 -22.448 24.051 1.00 84.12 121 LEU A O 1
ATOM 901 N N . LEU A 1 122 ? 12.233 -20.752 23.257 1.00 86.44 122 LEU A N 1
ATOM 902 C CA . LEU A 1 122 ? 11.181 -19.734 23.380 1.00 86.44 122 LEU A CA 1
ATOM 903 C C . LEU A 1 122 ? 9.952 -20.071 22.527 1.00 86.44 122 LEU A C 1
ATOM 905 O O . LEU A 1 122 ? 8.815 -19.905 22.970 1.00 86.44 122 LEU A O 1
ATOM 909 N N . ARG A 1 123 ? 10.159 -20.602 21.316 1.00 80.56 123 ARG A N 1
ATOM 910 C CA . ARG A 1 123 ? 9.059 -21.021 20.437 1.00 80.56 123 ARG A CA 1
ATOM 911 C C . ARG A 1 123 ? 8.258 -22.193 21.012 1.00 80.56 123 ARG A C 1
ATOM 913 O O . ARG A 1 123 ? 7.051 -22.255 20.785 1.00 80.56 123 ARG A O 1
ATOM 920 N N . GLN A 1 124 ? 8.900 -23.109 21.738 1.00 81.06 124 GLN A N 1
ATOM 921 C CA . GLN A 1 124 ? 8.203 -24.204 22.422 1.00 81.06 124 GLN A CA 1
ATOM 922 C C . GLN A 1 124 ? 7.401 -23.695 23.623 1.00 81.06 124 GLN A C 1
ATOM 924 O O . GLN A 1 124 ? 6.245 -24.078 23.779 1.00 81.06 124 GLN A O 1
ATOM 929 N N . GLN A 1 125 ? 7.954 -22.767 24.411 1.00 78.94 125 GLN A N 1
ATOM 930 C CA . GLN A 1 125 ? 7.248 -22.216 25.571 1.00 78.94 125 GLN A CA 1
ATOM 931 C C . GLN A 1 125 ? 5.965 -21.462 25.201 1.00 78.94 125 GLN A C 1
ATOM 933 O O . GLN A 1 125 ? 4.978 -21.565 25.918 1.00 78.94 125 GLN A O 1
ATOM 938 N N . ILE A 1 126 ? 5.948 -20.754 24.068 1.00 77.19 126 ILE A N 1
ATOM 939 C CA . ILE A 1 126 ? 4.747 -20.045 23.592 1.00 77.19 126 ILE A CA 1
ATOM 940 C C . ILE A 1 126 ? 3.675 -21.025 23.086 1.00 77.19 126 ILE A C 1
ATOM 942 O O . ILE A 1 126 ? 2.488 -20.709 23.120 1.00 77.19 126 ILE A O 1
ATOM 946 N N . ARG A 1 127 ? 4.063 -22.225 22.633 1.00 68.25 127 ARG A N 1
ATOM 947 C CA . ARG A 1 127 ? 3.117 -23.248 22.164 1.00 68.25 127 ARG A CA 1
ATOM 948 C C . ARG A 1 127 ? 2.504 -24.093 23.284 1.00 68.25 127 ARG A C 1
ATOM 950 O O . ARG A 1 127 ? 1.412 -24.603 23.078 1.00 68.25 127 ARG A O 1
ATOM 957 N N . SER A 1 128 ? 3.143 -24.215 24.449 1.00 53.56 128 SER A N 1
ATOM 958 C CA . SER A 1 128 ? 2.698 -25.148 25.501 1.00 53.56 128 SER A CA 1
ATOM 959 C C . SER A 1 128 ? 1.663 -24.684 26.554 1.00 53.56 128 SER A C 1
ATOM 961 O O . SER A 1 128 ? 1.283 -25.543 27.346 1.00 53.56 128 SER A O 1
ATOM 963 N N . PRO A 1 129 ? 1.142 -23.441 26.643 1.00 55.16 129 PRO A N 1
ATOM 964 C CA . PRO A 1 129 ? 0.171 -23.124 27.698 1.00 55.16 129 PRO A CA 1
ATOM 965 C C . PRO A 1 129 ? -1.296 -23.403 27.320 1.00 55.16 129 PRO A C 1
ATOM 967 O O . PRO A 1 129 ? -2.144 -23.378 28.203 1.00 55.16 129 PRO A O 1
ATOM 970 N N . ALA A 1 130 ? -1.620 -23.679 26.049 1.00 56.44 130 ALA A N 1
ATOM 971 C CA . ALA A 1 130 ? -3.017 -23.842 25.617 1.00 56.44 130 ALA A CA 1
ATOM 972 C C . ALA A 1 130 ? -3.570 -25.275 25.765 1.00 56.44 130 ALA A C 1
ATOM 974 O O . ALA A 1 130 ? -4.779 -25.443 25.904 1.00 56.44 130 ALA A O 1
ATOM 975 N N . ASP A 1 131 ? -2.707 -26.296 25.808 1.00 53.19 131 ASP A N 1
ATOM 976 C CA . ASP A 1 131 ? -3.151 -27.701 25.838 1.00 53.19 131 ASP A CA 1
ATOM 977 C C . ASP A 1 131 ? -3.207 -28.300 27.259 1.00 53.19 131 ASP A C 1
ATOM 979 O O . ASP A 1 131 ? -3.731 -29.397 27.451 1.00 53.19 131 ASP A O 1
ATOM 983 N N . ALA A 1 132 ? -2.718 -27.584 28.280 1.00 54.22 132 ALA A N 1
ATOM 984 C CA . ALA A 1 132 ? -2.716 -28.064 29.667 1.00 54.22 132 ALA A CA 1
ATOM 985 C C . ALA A 1 132 ? -4.053 -27.845 30.413 1.00 54.22 132 ALA A C 1
ATOM 987 O O . ALA A 1 132 ? -4.299 -28.510 31.416 1.00 54.22 132 ALA A O 1
ATOM 988 N N . GLU A 1 133 ? -4.943 -26.976 29.918 1.00 52.28 133 GLU A N 1
ATOM 989 C CA . GLU A 1 133 ? -6.234 -26.671 30.569 1.00 52.28 133 GLU A CA 1
ATOM 990 C C . GLU A 1 133 ? -7.468 -27.309 29.898 1.00 52.28 133 GLU A C 1
ATOM 992 O O . GLU A 1 133 ? -8.588 -27.137 30.373 1.00 52.28 133 GLU A O 1
ATOM 997 N N . LEU A 1 134 ? -7.306 -28.117 28.843 1.00 54.78 134 LEU A N 1
ATOM 998 C CA . LEU A 1 134 ? -8.428 -28.827 28.196 1.00 54.78 134 LEU A CA 1
ATOM 999 C C . LEU A 1 134 ? -8.644 -30.268 28.701 1.00 54.78 134 LEU A C 1
ATOM 1001 O O . LEU A 1 134 ? -9.519 -30.977 28.208 1.00 54.78 134 LEU A O 1
ATOM 1005 N N . GLY A 1 135 ? -7.907 -30.689 29.736 1.00 50.56 135 GLY A N 1
ATOM 1006 C CA . GLY A 1 135 ? -8.048 -32.006 30.372 1.00 50.56 135 GLY A CA 1
ATOM 1007 C C . GLY A 1 135 ? -9.045 -32.091 31.538 1.00 50.56 135 GLY A C 1
ATOM 1008 O O . GLY A 1 135 ? -9.230 -33.174 32.089 1.00 50.56 135 GLY A O 1
ATOM 1009 N N . LEU A 1 136 ? -9.690 -30.989 31.946 1.00 56.81 136 LEU A N 1
ATOM 1010 C CA . LEU A 1 136 ? -10.443 -30.933 33.210 1.00 56.81 136 LEU A CA 1
ATOM 1011 C C . LEU A 1 136 ? -11.819 -30.265 33.101 1.00 56.81 136 LEU A C 1
ATOM 1013 O O . LEU A 1 136 ? -12.229 -29.482 33.951 1.00 56.81 136 LEU A O 1
ATOM 1017 N N . ARG A 1 137 ? -12.613 -30.646 32.098 1.00 47.84 137 ARG A N 1
ATOM 1018 C CA . ARG A 1 137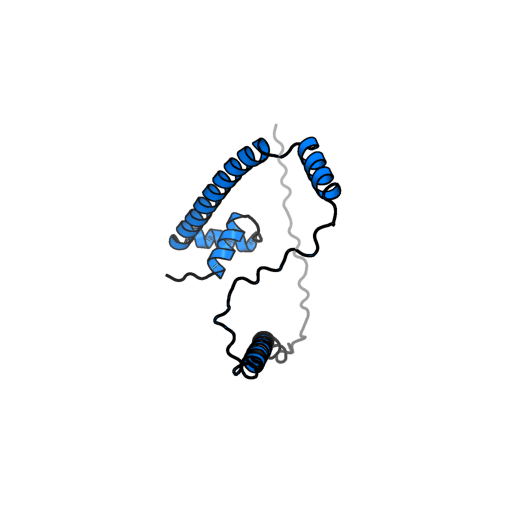 ? -14.074 -30.606 32.258 1.00 47.84 137 ARG A CA 1
ATOM 1019 C C . ARG A 1 137 ? -14.743 -31.619 31.348 1.00 47.84 137 ARG A C 1
ATOM 1021 O O . ARG A 1 137 ? -15.114 -31.334 30.220 1.00 47.84 137 ARG A O 1
ATOM 1028 N N . LYS A 1 138 ? -14.913 -32.826 31.880 1.00 53.41 138 LYS A N 1
ATOM 1029 C CA . LYS A 1 138 ? -15.930 -33.776 31.435 1.00 53.41 138 LYS A CA 1
ATOM 1030 C C . LYS A 1 138 ? -17.281 -33.202 31.896 1.00 53.41 138 LYS A C 1
ATOM 1032 O O . LYS A 1 138 ? -17.515 -33.201 33.106 1.00 53.41 138 LYS A O 1
ATOM 1037 N N . PRO A 1 139 ? -18.156 -32.663 31.024 1.00 54.72 139 PRO A N 1
ATOM 1038 C CA . PRO A 1 139 ? -19.515 -32.337 31.428 1.00 54.72 139 PRO A CA 1
ATOM 1039 C C . PRO A 1 139 ? -20.263 -33.647 31.697 1.00 54.72 139 PRO A C 1
ATOM 1041 O O . PRO A 1 139 ? -20.800 -34.300 30.809 1.00 54.72 139 PRO A O 1
ATOM 1044 N N . SER A 1 140 ? -20.246 -34.047 32.964 1.00 64.44 140 SER A N 1
ATOM 1045 C CA . SER A 1 140 ? -21.218 -34.955 33.552 1.00 64.44 140 SER A CA 1
ATOM 1046 C C . SER A 1 140 ? -22.531 -34.194 33.714 1.00 64.44 140 SER A C 1
ATOM 1048 O O . SER A 1 140 ? -22.682 -33.474 34.695 1.00 64.44 140 SER A O 1
ATOM 1050 N N . ALA A 1 141 ? -23.444 -34.327 32.751 1.00 53.41 141 ALA A N 1
ATOM 1051 C CA . ALA A 1 141 ? -24.889 -34.162 32.947 1.00 53.41 141 ALA A CA 1
ATOM 1052 C C . ALA A 1 141 ? -25.632 -34.534 31.654 1.00 53.41 141 ALA A C 1
ATOM 1054 O O . ALA A 1 141 ? -26.050 -33.674 30.886 1.00 53.41 141 ALA A O 1
ATOM 1055 N N . ALA A 1 142 ? -25.798 -35.834 31.415 1.00 54.12 142 ALA A N 1
ATOM 1056 C CA . ALA A 1 142 ? -26.882 -36.322 30.575 1.00 54.12 142 ALA A CA 1
ATOM 1057 C C . ALA A 1 142 ? -28.112 -36.516 31.478 1.00 54.12 142 ALA A C 1
ATOM 1059 O O . ALA A 1 142 ? -28.203 -37.504 32.201 1.00 54.12 142 ALA A O 1
ATOM 1060 N N . ALA A 1 143 ? -29.009 -35.531 31.479 1.00 52.56 143 ALA A N 1
ATOM 1061 C CA . ALA A 1 143 ? -30.372 -35.597 32.009 1.00 52.56 143 ALA A CA 1
ATOM 1062 C C . ALA A 1 143 ? -31.213 -34.508 31.305 1.00 52.56 143 ALA A C 1
ATOM 1064 O O . ALA A 1 143 ? -30.651 -33.526 30.823 1.00 52.56 143 ALA A O 1
ATOM 1065 N N . PRO A 1 144 ? -32.538 -34.672 31.211 1.00 57.38 144 PRO A N 1
ATOM 1066 C CA . PRO A 1 144 ? -33.228 -35.280 30.089 1.00 57.38 144 PRO A CA 1
ATOM 1067 C C . PRO A 1 144 ? -33.795 -34.246 29.109 1.00 57.38 144 PRO A C 1
ATOM 1069 O O . PRO A 1 144 ? -34.153 -33.125 29.464 1.00 57.38 144 PRO A O 1
ATOM 1072 N N . GLN A 1 145 ? -33.910 -34.707 27.869 1.00 57.50 145 GLN A N 1
ATOM 1073 C CA . GLN A 1 145 ? -34.667 -34.133 26.764 1.00 57.50 145 GLN A CA 1
ATOM 1074 C C . GLN A 1 145 ? -36.069 -33.720 27.252 1.00 57.50 145 GLN A C 1
ATOM 1076 O O . GLN A 1 145 ? -36.886 -34.574 27.592 1.00 57.50 145 GLN A O 1
ATOM 1081 N N . ARG A 1 146 ? -36.333 -32.411 27.343 1.00 53.62 146 ARG A N 1
ATOM 1082 C CA . ARG A 1 146 ? -37.702 -31.895 27.399 1.00 53.62 146 ARG A CA 1
ATOM 1083 C C . ARG A 1 146 ? -38.154 -31.656 25.972 1.00 53.62 146 ARG A C 1
ATOM 1085 O O . ARG A 1 146 ? -37.649 -30.763 25.296 1.00 53.62 146 ARG A O 1
ATOM 1092 N N . ASP A 1 147 ? -39.090 -32.494 25.557 1.00 59.97 147 ASP A N 1
ATOM 1093 C CA . ASP A 1 147 ? -40.047 -32.203 24.507 1.00 59.97 147 ASP A CA 1
ATOM 1094 C C . ASP A 1 147 ? -40.752 -30.879 24.838 1.00 59.97 147 ASP A C 1
ATOM 1096 O O . ASP A 1 147 ? -41.585 -30.821 25.742 1.00 59.97 147 ASP A O 1
ATOM 1100 N N . GLU A 1 148 ? -40.421 -29.805 24.125 1.00 54.72 148 GLU A N 1
ATOM 1101 C CA . GLU A 1 148 ? -41.294 -28.638 24.023 1.00 54.72 148 GLU A CA 1
ATOM 1102 C C . GLU A 1 148 ? -41.683 -28.448 22.557 1.00 54.72 148 GLU A C 1
ATOM 1104 O O . GLU A 1 148 ? -40.856 -28.318 21.654 1.00 54.72 148 GLU A O 1
ATOM 1109 N N . ALA A 1 149 ? -42.991 -28.564 22.362 1.00 64.00 149 ALA A N 1
ATOM 1110 C CA . ALA A 1 149 ? -43.719 -28.644 21.114 1.00 64.00 149 ALA A CA 1
ATOM 1111 C C . ALA A 1 149 ? -43.605 -27.371 20.247 1.00 64.00 149 ALA A C 1
ATOM 1113 O O . ALA A 1 149 ? -43.310 -26.284 20.748 1.00 64.00 149 ALA A O 1
ATOM 1114 N N . PRO A 1 150 ? -43.903 -27.477 18.939 1.00 61.47 150 PRO A N 1
ATOM 1115 C CA . PRO A 1 150 ? -43.940 -26.339 18.030 1.00 61.47 150 PRO A CA 1
ATOM 1116 C C . PRO A 1 150 ? -45.105 -25.396 18.360 1.00 61.47 150 PRO A C 1
ATOM 1118 O O . PRO A 1 150 ? -46.271 -25.711 18.119 1.00 61.47 150 PRO A O 1
ATOM 1121 N N . SER A 1 151 ? -44.785 -24.197 18.848 1.00 63.88 151 SER A N 1
ATOM 1122 C CA . SER A 1 151 ? -45.722 -23.073 18.853 1.00 63.88 151 SER A CA 1
ATOM 1123 C C . SER A 1 151 ? -45.992 -22.635 17.416 1.00 63.88 151 SER A C 1
ATOM 1125 O O . SER A 1 151 ? -45.178 -21.970 16.776 1.00 63.88 151 SER A O 1
ATOM 1127 N N . ALA A 1 152 ? -47.157 -23.035 16.911 1.00 58.94 152 ALA A N 1
ATOM 1128 C CA . ALA A 1 152 ? -47.755 -22.515 15.696 1.00 58.94 152 ALA A CA 1
ATOM 1129 C C . ALA A 1 152 ? -47.989 -21.004 15.847 1.00 58.94 152 ALA A C 1
ATOM 1131 O O . ALA A 1 152 ? -48.876 -20.562 16.577 1.00 58.94 152 ALA A O 1
ATOM 1132 N N . ILE A 1 153 ? -47.184 -20.205 15.148 1.00 67.62 153 ILE A N 1
ATOM 1133 C CA . ILE A 1 153 ? -47.441 -18.779 14.960 1.00 67.62 153 ILE A CA 1
ATOM 1134 C C . ILE A 1 153 ? -48.533 -18.665 13.891 1.00 67.62 153 ILE A C 1
ATOM 1136 O O . ILE A 1 153 ? -48.279 -18.794 12.694 1.00 67.62 153 ILE A O 1
ATOM 1140 N N . LEU A 1 154 ? -49.767 -18.461 14.351 1.00 63.50 154 LEU A N 1
ATOM 1141 C CA . LEU A 1 154 ? -50.890 -17.985 13.548 1.00 63.50 154 LEU A CA 1
ATOM 1142 C C 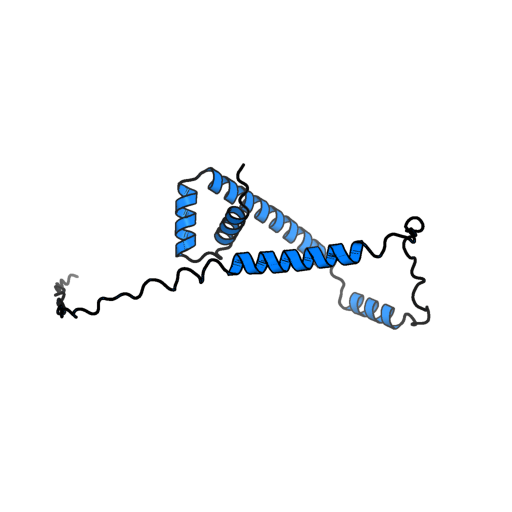. LEU A 1 154 ? -50.573 -16.562 13.066 1.00 63.50 154 LEU A C 1
ATOM 1144 O O . LEU A 1 154 ? -50.587 -15.615 13.849 1.00 63.50 154 LEU A O 1
ATOM 1148 N N . VAL A 1 155 ? -50.277 -16.420 11.775 1.00 71.56 155 VAL A N 1
ATOM 1149 C CA . VAL A 1 155 ? -50.230 -15.125 11.086 1.00 71.56 155 VAL A CA 1
ATOM 1150 C C . VAL A 1 155 ? -51.654 -14.796 10.615 1.00 71.56 155 VAL A C 1
ATOM 1152 O O . VAL A 1 155 ? -52.205 -15.573 9.830 1.00 71.56 155 VAL A O 1
ATOM 1155 N N . PRO A 1 156 ? -52.271 -13.682 11.055 1.00 67.00 156 PRO A N 1
ATOM 1156 C CA . PRO A 1 156 ? -53.532 -13.221 10.497 1.00 67.00 156 PRO A CA 1
ATOM 1157 C C . PRO A 1 156 ? -53.301 -12.700 9.078 1.00 67.00 156 PRO A C 1
ATOM 1159 O O . PRO A 1 156 ? -52.441 -11.854 8.829 1.00 67.00 156 PRO A O 1
ATOM 1162 N N . ARG A 1 157 ? -54.071 -13.246 8.140 1.00 66.06 157 ARG A N 1
ATOM 1163 C CA . ARG A 1 157 ? -54.136 -12.813 6.749 1.00 66.06 157 ARG A CA 1
ATOM 1164 C C . ARG A 1 157 ? -55.320 -11.860 6.617 1.00 66.06 157 ARG A C 1
ATOM 1166 O O . ARG A 1 157 ? -56.393 -12.288 6.212 1.00 66.06 157 ARG A O 1
ATOM 1173 N N . ASP A 1 158 ? -55.111 -10.592 6.953 1.00 67.00 158 ASP A N 1
ATOM 1174 C CA . ASP A 1 158 ? -56.053 -9.535 6.592 1.00 67.00 158 ASP A CA 1
ATOM 1175 C C . ASP A 1 158 ? -55.679 -9.006 5.209 1.00 67.00 158 ASP A C 1
ATOM 1177 O O . ASP A 1 158 ? -54.673 -8.322 5.015 1.00 67.00 158 ASP A O 1
ATOM 1181 N N . GLY A 1 159 ? -56.479 -9.403 4.222 1.00 66.50 159 GLY A N 1
ATOM 1182 C CA . GLY A 1 159 ? -56.565 -8.698 2.956 1.00 66.50 159 GLY A CA 1
ATOM 1183 C C . GLY A 1 159 ? -57.487 -7.498 3.113 1.00 66.50 159 GLY A C 1
ATOM 1184 O O . GLY A 1 159 ? -58.541 -7.625 3.724 1.00 66.50 159 GLY A O 1
ATOM 1185 N N . VAL A 1 160 ? -57.118 -6.367 2.518 1.00 64.19 160 VAL A N 1
ATOM 1186 C CA . VAL A 1 160 ? -58.076 -5.344 2.097 1.00 64.19 160 VAL A CA 1
ATOM 1187 C C . VAL A 1 160 ? -57.572 -4.763 0.783 1.00 64.19 160 VAL A C 1
ATOM 1189 O O . VAL A 1 160 ? -56.562 -4.065 0.733 1.00 64.19 160 VAL A O 1
ATOM 1192 N N . ASP A 1 161 ? -58.298 -5.116 -0.273 1.00 70.31 161 ASP A N 1
ATOM 1193 C CA . ASP A 1 161 ? -58.387 -4.387 -1.529 1.00 70.31 161 ASP A CA 1
ATOM 1194 C C . ASP A 1 161 ? -58.669 -2.903 -1.280 1.00 70.31 161 ASP A C 1
ATOM 1196 O O . ASP A 1 161 ? -59.542 -2.575 -0.472 1.00 70.31 161 ASP A O 1
ATOM 1200 N N . GLN A 1 162 ? -58.033 -2.018 -2.049 1.00 59.44 162 GLN A N 1
ATOM 1201 C CA . GLN A 1 162 ? -58.721 -0.830 -2.557 1.00 59.44 162 GLN A CA 1
ATOM 1202 C C . GLN A 1 162 ? -57.950 -0.136 -3.689 1.00 59.44 162 GLN A C 1
ATOM 1204 O O . GLN A 1 162 ? -56.868 0.398 -3.465 1.00 59.44 162 GLN A O 1
ATOM 1209 N N . ALA A 1 163 ? -58.627 -0.140 -4.846 1.00 66.56 163 ALA A N 1
ATOM 1210 C CA . ALA A 1 163 ? -58.663 0.840 -5.940 1.00 66.56 163 ALA A CA 1
ATOM 1211 C C . ALA A 1 163 ? -57.392 1.128 -6.757 1.00 66.56 163 ALA A C 1
ATOM 1213 O O . ALA A 1 163 ? -56.459 1.788 -6.254 1.00 66.56 163 ALA A O 1
#